Protein AF-A0A2H0HTZ8-F1 (afdb_monomer_lite)

Sequence (37 aa):
HNADIARMAHRALHLADGRIARVERNAVRIAASELRW

Structure (mmCIF, N/CA/C/O backbone):
data_AF-A0A2H0HTZ8-F1
#
_entry.id   AF-A0A2H0HTZ8-F1
#
loop_
_atom_site.group_PDB
_atom_site.id
_atom_site.type_symbol
_atom_site.label_atom_id
_atom_site.label_alt_id
_atom_site.label_comp_id
_atom_site.label_asym_id
_atom_site.label_entity_id
_atom_site.label_seq_id
_atom_site.pdbx_PDB_ins_code
_atom_site.Cartn_x
_atom_site.Cartn_y
_atom_site.Cartn_z
_atom_site.occupancy
_atom_site.B_iso_or_equiv
_atom_site.auth_seq_id
_atom_site.auth_comp_id
_atom_site.auth_asym_id
_atom_site.auth_atom_id
_atom_site.pdbx_PDB_model_num
ATOM 1 N N . HIS A 1 1 ? 6.954 -10.027 6.991 1.00 61.44 1 HIS A N 1
ATOM 2 C CA . HIS A 1 1 ? 7.835 -8.840 7.086 1.00 61.44 1 HIS A CA 1
ATOM 3 C C . HIS A 1 1 ? 7.529 -7.699 6.121 1.00 61.44 1 HIS A C 1
ATOM 5 O O . HIS A 1 1 ? 6.698 -6.860 6.445 1.00 61.44 1 HIS A O 1
ATOM 11 N N . ASN A 1 2 ? 8.146 -7.624 4.934 1.00 68.56 2 ASN A N 1
ATOM 12 C CA . ASN A 1 2 ? 7.921 -6.482 4.028 1.00 68.56 2 ASN A CA 1
ATOM 13 C C . ASN A 1 2 ? 6.483 -6.453 3.492 1.00 68.56 2 ASN A C 1
ATOM 15 O O . ASN A 1 2 ? 5.935 -5.382 3.252 1.00 68.56 2 ASN A O 1
ATOM 19 N N . ALA A 1 3 ? 5.863 -7.631 3.378 1.00 76.19 3 ALA A N 1
ATOM 20 C CA . ALA A 1 3 ? 4.449 -7.770 3.058 1.00 76.19 3 ALA A CA 1
ATOM 21 C C . ALA A 1 3 ? 3.5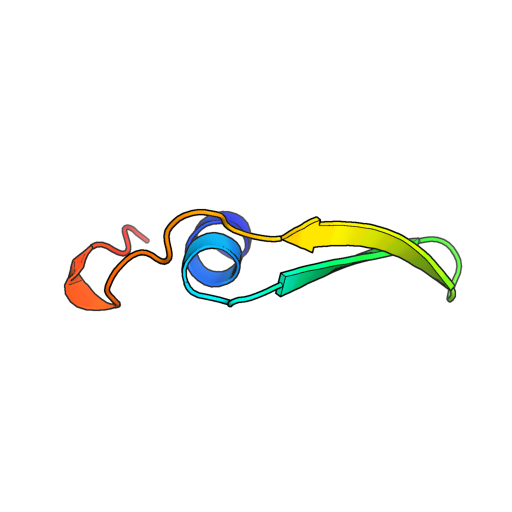38 -7.145 4.131 1.00 76.19 3 ALA A C 1
ATOM 23 O O . ALA A 1 3 ? 2.558 -6.503 3.778 1.00 76.19 3 ALA A O 1
ATOM 24 N N . ASP A 1 4 ? 3.870 -7.258 5.419 1.00 80.69 4 ASP A N 1
ATOM 25 C CA . ASP A 1 4 ? 3.034 -6.716 6.502 1.00 80.69 4 ASP A CA 1
ATOM 26 C C . ASP A 1 4 ? 3.187 -5.199 6.625 1.00 80.69 4 ASP A C 1
ATOM 28 O O . ASP A 1 4 ? 2.196 -4.483 6.747 1.00 80.69 4 ASP A O 1
ATOM 32 N N . ILE A 1 5 ? 4.405 -4.680 6.450 1.00 85.06 5 ILE A N 1
ATOM 33 C CA . ILE A 1 5 ? 4.644 -3.230 6.366 1.00 85.06 5 ILE A CA 1
ATOM 34 C C . ILE A 1 5 ? 3.921 -2.634 5.148 1.00 85.06 5 ILE A C 1
ATOM 36 O O . ILE A 1 5 ? 3.326 -1.558 5.239 1.00 85.06 5 ILE A O 1
ATOM 40 N N . ALA A 1 6 ? 3.896 -3.346 4.016 1.00 90.50 6 ALA A N 1
ATOM 41 C CA . ALA A 1 6 ? 3.166 -2.907 2.829 1.00 90.50 6 ALA A CA 1
ATOM 42 C C . ALA A 1 6 ? 1.661 -2.726 3.094 1.00 90.50 6 ALA A C 1
ATOM 44 O O . ALA A 1 6 ? 1.049 -1.863 2.469 1.00 90.50 6 ALA A O 1
ATOM 45 N N . ARG A 1 7 ? 1.072 -3.463 4.049 1.00 88.38 7 ARG A N 1
ATOM 46 C CA . ARG A 1 7 ? -0.348 -3.353 4.442 1.00 88.38 7 ARG A CA 1
ATOM 47 C C . ARG A 1 7 ? -0.652 -2.121 5.300 1.00 88.38 7 ARG A C 1
ATOM 49 O O . ARG A 1 7 ? -1.808 -1.714 5.391 1.00 88.38 7 ARG A O 1
ATOM 56 N N . MET A 1 8 ? 0.358 -1.490 5.900 1.00 92.62 8 MET A N 1
ATOM 57 C CA . MET A 1 8 ? 0.194 -0.202 6.59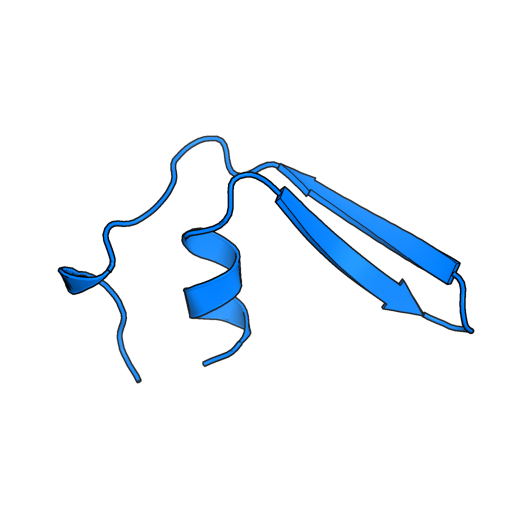0 1.00 92.62 8 MET A CA 1
ATOM 58 C C . MET A 1 8 ? 0.162 0.980 5.619 1.00 92.62 8 MET A C 1
ATOM 60 O O . MET A 1 8 ? -0.438 2.020 5.899 1.00 92.62 8 MET A O 1
ATOM 64 N N . ALA A 1 9 ? 0.840 0.853 4.478 1.00 92.38 9 ALA A N 1
ATOM 65 C CA . ALA A 1 9 ? 0.942 1.933 3.514 1.00 92.38 9 ALA A CA 1
ATOM 66 C C . ALA A 1 9 ? -0.413 2.207 2.849 1.00 92.38 9 ALA A C 1
ATOM 68 O O . ALA A 1 9 ? -1.254 1.326 2.701 1.00 92.38 9 ALA A O 1
ATOM 69 N N . HIS A 1 10 ? -0.632 3.435 2.383 1.00 93.38 10 HIS A N 1
ATOM 70 C CA . HIS A 1 10 ? -1.788 3.710 1.525 1.00 93.38 10 HIS A CA 1
ATOM 71 C C . HIS A 1 10 ? -1.665 2.981 0.172 1.00 93.38 10 HIS A C 1
ATOM 73 O O . HIS A 1 10 ? -2.653 2.506 -0.389 1.00 93.38 10 HIS A O 1
ATOM 79 N N . ARG A 1 11 ? -0.433 2.885 -0.344 1.00 95.12 11 ARG A N 1
ATOM 80 C CA . ARG A 1 11 ? -0.091 2.217 -1.600 1.00 95.12 11 ARG A CA 1
ATOM 81 C C . ARG A 1 11 ? 1.195 1.422 -1.448 1.00 95.12 11 ARG A C 1
ATOM 83 O O . ARG A 1 11 ? 2.142 1.926 -0.852 1.00 95.12 11 ARG A O 1
ATOM 90 N N . ALA A 1 12 ? 1.242 0.249 -2.066 1.00 94.62 12 ALA A N 1
ATOM 91 C CA . ALA A 1 12 ? 2.450 -0.546 -2.227 1.00 94.62 12 ALA A CA 1
ATOM 92 C C . ALA A 1 12 ? 2.827 -0.603 -3.712 1.00 94.62 12 ALA A C 1
ATOM 94 O O . ALA A 1 12 ? 1.990 -0.892 -4.570 1.00 94.62 12 ALA A O 1
ATOM 95 N N . LEU A 1 13 ? 4.077 -0.269 -4.025 1.00 94.62 13 LEU A N 1
ATOM 96 C CA . LEU A 1 13 ? 4.610 -0.330 -5.382 1.00 94.62 13 LEU A CA 1
ATOM 97 C C . LEU A 1 13 ? 5.512 -1.554 -5.482 1.00 94.62 13 LEU A C 1
ATOM 99 O O . LEU A 1 13 ? 6.463 -1.692 -4.719 1.00 94.62 13 LEU A O 1
ATOM 103 N N . HIS A 1 14 ? 5.225 -2.416 -6.448 1.00 93.81 14 HIS A N 1
ATOM 104 C CA . HIS A 1 14 ? 6.086 -3.532 -6.801 1.00 93.81 14 HIS A CA 1
ATOM 105 C C . HIS A 1 14 ? 6.937 -3.109 -7.987 1.00 93.81 14 HIS A C 1
ATOM 107 O O . HIS A 1 14 ? 6.406 -2.719 -9.032 1.00 93.81 14 HIS A O 1
ATOM 113 N N . LEU A 1 15 ? 8.251 -3.174 -7.809 1.00 95.25 15 LEU A N 1
ATOM 114 C CA . LEU A 1 15 ? 9.213 -2.889 -8.860 1.00 95.25 15 LEU A CA 1
ATOM 115 C C . LEU A 1 15 ? 9.691 -4.199 -9.486 1.00 95.25 15 LEU A C 1
ATOM 117 O O . LEU A 1 15 ? 9.987 -5.151 -8.768 1.00 95.25 15 LEU A O 1
ATOM 121 N N . ALA A 1 16 ? 9.782 -4.224 -10.811 1.00 96.50 16 ALA A N 1
ATOM 122 C CA . ALA A 1 16 ? 10.461 -5.267 -11.572 1.00 96.50 16 ALA A CA 1
ATOM 123 C C . ALA A 1 16 ? 11.159 -4.614 -12.770 1.00 96.50 16 ALA A C 1
ATOM 125 O O . ALA A 1 16 ? 10.636 -3.656 -13.344 1.00 96.50 16 ALA A O 1
ATOM 126 N N . ASP A 1 17 ? 12.360 -5.082 -13.105 1.00 96.38 17 ASP A N 1
ATOM 127 C CA . ASP A 1 17 ? 13.142 -4.612 -14.259 1.00 96.38 17 ASP A CA 1
ATOM 128 C C . ASP A 1 17 ? 13.300 -3.081 -14.335 1.00 96.38 17 ASP A C 1
ATOM 130 O O . ASP A 1 17 ? 13.164 -2.451 -15.388 1.00 96.38 17 ASP A O 1
ATOM 134 N N . GLY A 1 18 ? 13.542 -2.459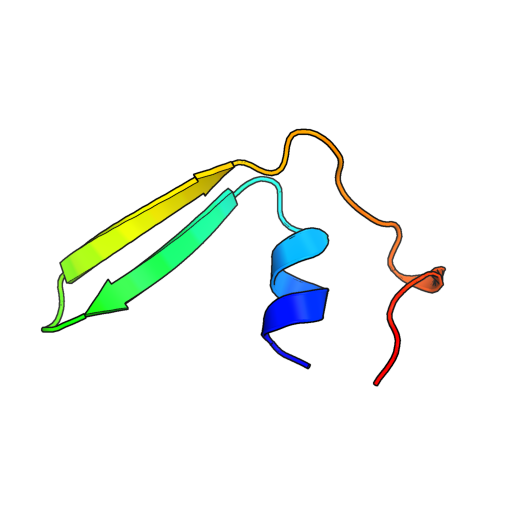 -13.175 1.00 97.12 18 GLY A N 1
ATOM 135 C CA . GLY A 1 18 ? 13.731 -1.011 -13.047 1.00 97.12 18 GLY A CA 1
ATOM 136 C C . GLY A 1 18 ? 12.463 -0.178 -13.265 1.00 97.12 18 GLY A C 1
ATOM 137 O O . GLY A 1 18 ? 12.548 1.043 -13.382 1.00 97.12 18 GLY A O 1
ATOM 138 N N . ARG A 1 19 ? 11.284 -0.807 -13.326 1.00 97.25 19 ARG A N 1
ATOM 139 C CA . ARG A 1 19 ? 9.994 -0.143 -13.550 1.00 97.25 19 ARG A CA 1
ATOM 140 C C . ARG A 1 19 ? 8.970 -0.534 -12.493 1.00 97.25 19 ARG A C 1
ATOM 142 O O . ARG A 1 19 ? 9.105 -1.542 -11.806 1.00 97.25 19 ARG A O 1
ATOM 149 N N . ILE A 1 20 ? 7.914 0.272 -12.377 1.00 97.06 20 ILE A N 1
ATOM 150 C CA . ILE A 1 20 ? 6.743 -0.082 -11.570 1.00 97.06 20 ILE A CA 1
ATOM 151 C C . ILE A 1 20 ? 5.963 -1.152 -12.328 1.00 97.06 20 ILE A C 1
ATOM 153 O O . ILE A 1 20 ? 5.339 -0.863 -13.345 1.00 97.06 20 ILE A O 1
ATOM 157 N N . ALA A 1 21 ? 5.992 -2.374 -11.812 1.00 97.06 21 ALA A N 1
ATOM 158 C CA . ALA A 1 21 ? 5.259 -3.500 -12.371 1.00 97.06 21 ALA A CA 1
ATOM 15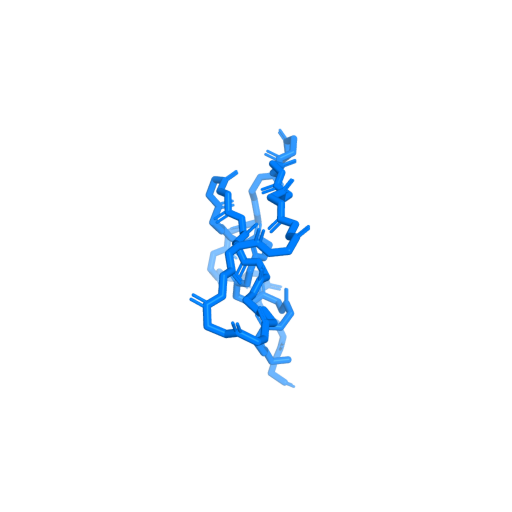9 C C . ALA A 1 21 ? 3.813 -3.546 -11.861 1.00 97.06 21 ALA A C 1
ATOM 161 O O . ALA A 1 21 ? 2.901 -3.913 -12.598 1.00 97.06 21 ALA A O 1
ATOM 162 N N . ARG A 1 22 ? 3.583 -3.160 -10.597 1.00 95.50 22 ARG A N 1
ATOM 163 C CA . ARG A 1 22 ? 2.245 -3.156 -9.990 1.00 95.50 22 ARG A CA 1
ATOM 164 C C . ARG A 1 22 ? 2.122 -2.084 -8.919 1.00 95.50 22 ARG A C 1
ATOM 166 O O . ARG A 1 22 ? 3.055 -1.827 -8.164 1.00 95.50 22 ARG A O 1
ATOM 173 N N . VAL A 1 23 ? 0.938 -1.490 -8.835 1.00 96.06 23 VAL A N 1
ATOM 174 C CA . VAL A 1 23 ? 0.543 -0.605 -7.739 1.00 96.06 23 VAL A CA 1
ATOM 175 C C . VAL A 1 23 ? -0.647 -1.241 -7.047 1.00 96.06 23 VAL A C 1
ATOM 177 O O . VAL A 1 23 ? -1.707 -1.383 -7.650 1.00 96.06 23 VAL A O 1
ATOM 180 N N . GLU A 1 24 ? -0.487 -1.570 -5.775 1.00 94.94 24 GLU A N 1
ATOM 181 C CA . GLU A 1 24 ? -1.589 -1.978 -4.917 1.00 94.94 24 GLU A CA 1
ATOM 182 C C . GLU A 1 24 ? -2.029 -0.796 -4.051 1.00 94.94 24 GLU A C 1
ATOM 184 O O . GLU A 1 24 ? -1.203 -0.031 -3.549 1.00 94.94 24 GLU A O 1
ATOM 189 N N . ARG A 1 25 ? -3.343 -0.606 -3.918 1.00 96.19 25 ARG A N 1
ATOM 190 C CA . ARG A 1 25 ? -3.954 0.367 -3.007 1.00 96.19 25 ARG A CA 1
ATOM 191 C C . ARG A 1 25 ? -4.646 -0.415 -1.909 1.00 96.19 25 ARG A C 1
ATOM 193 O O . ARG A 1 25 ? -5.562 -1.180 -2.199 1.00 96.19 25 ARG A O 1
ATOM 200 N N . ASN A 1 26 ? -4.240 -0.184 -0.670 1.00 93.50 26 ASN A N 1
ATOM 201 C CA . ASN A 1 26 ? -4.889 -0.823 0.460 1.00 93.50 26 ASN A CA 1
ATOM 202 C C . ASN A 1 26 ? -6.209 -0.107 0.739 1.00 93.50 26 ASN A C 1
ATOM 204 O O . ASN A 1 26 ? -6.217 1.086 1.051 1.00 93.50 26 ASN A O 1
ATOM 208 N N . ALA A 1 27 ? -7.320 -0.836 0.627 1.00 91.69 27 ALA A N 1
ATOM 209 C CA . ALA A 1 27 ? -8.642 -0.322 0.986 1.00 91.69 27 ALA A CA 1
ATOM 210 C C . ALA A 1 27 ? -8.729 0.001 2.488 1.00 91.69 27 ALA A C 1
ATOM 212 O O . ALA A 1 27 ? -9.368 0.972 2.882 1.00 91.69 27 ALA A O 1
ATOM 213 N N . VAL A 1 28 ? -8.031 -0.786 3.312 1.00 90.00 28 VAL A N 1
ATOM 214 C CA . VAL A 1 28 ? -7.895 -0.595 4.757 1.00 90.00 28 VAL A CA 1
ATOM 215 C C . VAL A 1 28 ? -6.418 -0.715 5.117 1.00 90.00 28 VAL A C 1
ATOM 217 O O . VAL A 1 28 ? -5.753 -1.658 4.693 1.00 90.00 28 VAL A O 1
ATOM 220 N N . ARG A 1 29 ? -5.909 0.255 5.881 1.00 92.00 29 ARG A N 1
ATOM 221 C CA . ARG A 1 29 ? -4.540 0.243 6.414 1.00 92.00 29 ARG A CA 1
ATOM 222 C C . ARG A 1 29 ? -4.559 -0.369 7.805 1.00 92.00 29 ARG A C 1
ATOM 224 O O . ARG A 1 29 ? -5.415 0.005 8.602 1.00 92.00 29 ARG A O 1
ATOM 231 N N . ILE A 1 30 ? -3.614 -1.255 8.091 1.00 91.69 30 ILE A N 1
ATOM 232 C CA . ILE A 1 30 ? -3.474 -1.835 9.434 1.00 91.69 30 ILE A CA 1
ATOM 233 C C . ILE A 1 30 ? -2.705 -0.884 10.357 1.00 91.69 30 ILE A C 1
ATOM 235 O O . ILE A 1 30 ? -1.844 -0.127 9.891 1.00 91.69 30 ILE A O 1
ATOM 239 N N . ALA A 1 31 ? -3.009 -0.903 11.655 1.00 89.62 31 ALA A N 1
ATOM 240 C CA . ALA A 1 31 ?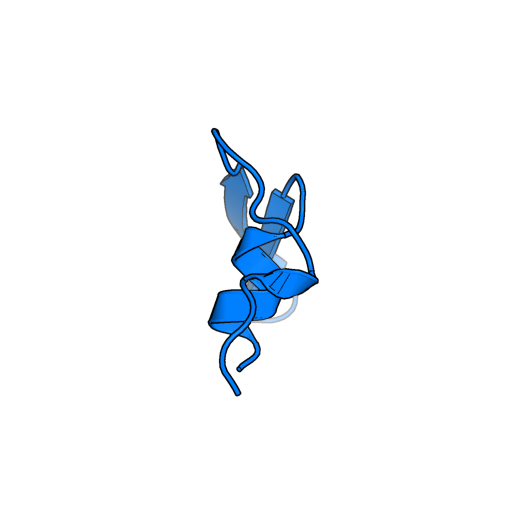 -2.250 -0.138 12.635 1.00 89.62 31 ALA A CA 1
ATOM 241 C C . ALA A 1 31 ? -0.875 -0.778 12.878 1.00 89.62 31 ALA A C 1
ATOM 243 O O . ALA A 1 31 ? -0.700 -1.990 12.766 1.00 89.62 31 ALA A O 1
ATOM 244 N N . ALA A 1 32 ? 0.110 0.035 13.271 1.00 88.50 32 ALA A N 1
ATOM 245 C CA . ALA A 1 32 ? 1.457 -0.460 13.567 1.00 88.50 32 ALA A CA 1
ATOM 246 C C . ALA A 1 32 ? 1.460 -1.527 14.678 1.00 88.50 32 ALA A C 1
ATOM 248 O O . ALA A 1 32 ? 2.247 -2.466 14.631 1.00 88.50 32 ALA A O 1
ATOM 249 N N . SER A 1 33 ? 0.546 -1.410 15.646 1.00 91.06 33 SER A N 1
ATOM 250 C CA . SER A 1 33 ? 0.357 -2.368 16.742 1.00 91.06 33 SER A CA 1
ATOM 251 C C . SER A 1 33 ? -0.137 -3.745 16.291 1.00 91.06 33 SER A C 1
ATOM 253 O O . SER A 1 33 ? -0.078 -4.692 17.066 1.00 91.06 33 SER A O 1
ATOM 255 N N . GLU A 1 34 ? -0.654 -3.859 15.068 1.00 87.75 34 GLU A N 1
ATOM 256 C CA . GLU A 1 34 ? -1.171 -5.109 14.501 1.00 87.75 34 GLU A CA 1
ATOM 257 C C . GLU A 1 34 ? -0.128 -5.841 13.645 1.00 87.75 34 GLU A C 1
ATOM 259 O O . GLU A 1 34 ? -0.384 -6.953 13.174 1.00 87.75 34 GLU A O 1
ATOM 264 N N . LEU A 1 35 ? 1.053 -5.244 13.441 1.00 85.62 35 LEU A N 1
ATOM 265 C CA . LEU A 1 35 ? 2.152 -5.899 12.743 1.00 85.62 35 LEU A CA 1
ATOM 266 C C . LEU A 1 35 ? 2.614 -7.141 13.506 1.00 85.62 35 LEU A C 1
ATOM 268 O O . LEU A 1 35 ? 2.825 -7.119 14.719 1.00 85.62 35 LEU A O 1
ATOM 272 N N . ARG A 1 36 ? 2.836 -8.219 12.756 1.00 78.62 36 ARG A N 1
ATOM 273 C CA . ARG A 1 36 ? 3.493 -9.433 13.239 1.00 78.62 36 ARG A CA 1
ATOM 274 C C . ARG A 1 36 ? 4.795 -9.612 12.467 1.00 78.62 36 ARG A C 1
ATOM 276 O O . ARG A 1 36 ? 4.794 -9.482 11.242 1.00 78.62 36 ARG A O 1
ATOM 283 N N . TRP A 1 37 ? 5.875 -9.832 13.214 1.00 70.75 37 TRP A N 1
ATOM 284 C CA . TRP A 1 37 ? 7.231 -10.006 12.691 1.00 70.75 37 TRP A CA 1
ATOM 285 C C . TRP A 1 37 ? 7.439 -11.452 12.238 1.00 70.75 37 TRP A C 1
ATOM 287 O O . TRP A 1 37 ? 7.095 -12.351 13.039 1.00 70.75 37 TRP A O 1
#

Radius of gyration: 10.99 Å; chains: 1; bounding box: 22×14×31 Å

Foldseek 3Di:
DVVLVCLQDQWDFDDDPNDGPDIDGRPDHDDPVPDDD

Secondary structure (DSSP, 8-state):
-HHHHHHHSSEEEEEETTEEEEEEE-SSPPPGGG---

pLDDT: mean 89.66, std 8.5, range [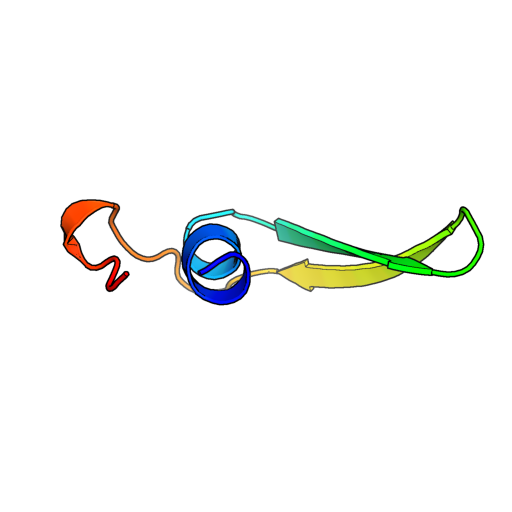61.44, 97.25]